Protein AF-A0A5S5DA52-F1 (afdb_monomer)

Sequence (160 aa):
MSEGLFRILDEDGLIGFANMNGKVIVSQRFTQVNSFRDGRAIFCQGCKVGSYLKFHDENARGELLQIIGRLQDTVIIQRKVRYGMINTKGDTVLQPIYDRIDDFKDSIALVYKDGRAFYIDRQGNEVAYDPKKHPNQKPLDPHISKRIKYIDSWESLLKD

Foldseek 3Di:
DQPQWDWDADPLRFTFIDGPVRHTLGDRDALDWAGDDPQKIKGKDQDDRCPVPVCPPPVLVVLLVVLCVVLVLADEFEPRMFMFMAGSNRHTLGDRQWSDWADDALQWIWTHHPLDIFIAGPNGHTDDDDCVSGVVDDDDDPCSSVRYDYDNDSVVSVPD

Structure (mmCIF, N/CA/C/O backbone):
data_AF-A0A5S5DA52-F1
#
_entry.id   AF-A0A5S5DA52-F1
#
loop_
_atom_site.group_PDB
_atom_site.id
_atom_site.type_symbol
_atom_site.label_atom_id
_atom_site.label_alt_id
_atom_site.label_comp_id
_atom_site.label_asym_id
_atom_site.label_entity_id
_atom_site.label_seq_id
_atom_site.pdbx_PDB_ins_code
_atom_site.Cartn_x
_atom_site.Cartn_y
_atom_site.Cartn_z
_atom_site.occupancy
_atom_site.B_iso_or_equiv
_atom_site.auth_seq_id
_atom_site.auth_comp_id
_atom_site.auth_asym_id
_atom_site.auth_atom_id
_atom_site.pdbx_PDB_model_num
ATOM 1 N N . MET A 1 1 ? -8.609 15.870 -4.328 1.00 48.56 1 MET A N 1
ATOM 2 C CA . MET A 1 1 ? -9.868 15.863 -3.554 1.00 48.56 1 MET A CA 1
ATOM 3 C C . MET A 1 1 ? -10.238 14.413 -3.317 1.00 48.56 1 MET A C 1
ATOM 5 O O . MET A 1 1 ? -10.095 13.636 -4.252 1.00 48.56 1 MET A O 1
ATOM 9 N N . SER A 1 2 ? -10.600 14.024 -2.092 1.00 64.56 2 SER A N 1
ATOM 10 C CA . SER A 1 2 ? -11.135 12.682 -1.857 1.00 64.56 2 SER A CA 1
ATOM 11 C C . SER A 1 2 ? -12.471 12.572 -2.589 1.00 64.56 2 SER A C 1
ATOM 13 O O . SER A 1 2 ? -13.195 13.558 -2.696 1.00 64.56 2 SER A O 1
ATOM 15 N N . GLU A 1 3 ? -12.752 11.420 -3.178 1.00 80.19 3 GLU A N 1
ATOM 16 C CA . GLU A 1 3 ? -13.804 11.213 -4.184 1.00 80.19 3 GLU A CA 1
ATOM 17 C C . GLU A 1 3 ? -15.224 11.245 -3.588 1.00 80.19 3 GLU A C 1
ATOM 19 O O . GLU A 1 3 ? -15.967 10.270 -3.640 1.00 80.19 3 GLU A O 1
ATOM 24 N N . GLY A 1 4 ? -15.585 12.348 -2.932 1.00 88.50 4 GLY A N 1
ATOM 25 C CA . GLY A 1 4 ? -16.821 12.495 -2.165 1.00 88.50 4 GLY A CA 1
ATOM 26 C C . GLY A 1 4 ? -16.856 11.689 -0.864 1.00 88.50 4 GLY A C 1
ATOM 27 O O . GLY A 1 4 ? -17.887 11.695 -0.194 1.00 88.50 4 GLY A O 1
ATOM 28 N N . LEU A 1 5 ? -15.758 11.013 -0.501 1.00 93.44 5 LEU A N 1
ATOM 29 C CA . LEU A 1 5 ? -15.623 10.228 0.727 1.00 93.44 5 LEU A CA 1
ATOM 30 C C . LEU A 1 5 ? -14.611 10.870 1.676 1.00 93.44 5 LEU A C 1
ATOM 32 O O . LEU A 1 5 ? -13.513 11.233 1.255 1.00 93.44 5 LEU A O 1
ATOM 36 N N . PHE A 1 6 ? -14.934 10.972 2.959 1.00 93.31 6 PHE A N 1
ATOM 37 C CA . PHE A 1 6 ? -13.998 11.395 4.002 1.00 93.31 6 PHE A CA 1
ATOM 38 C C . PHE A 1 6 ? -13.837 10.302 5.056 1.00 93.31 6 PHE A C 1
ATOM 40 O O . PHE A 1 6 ? -14.721 9.464 5.248 1.00 93.31 6 PHE A O 1
ATOM 47 N N . ARG A 1 7 ? -12.668 10.285 5.706 1.00 93.88 7 ARG A N 1
ATOM 48 C CA . ARG A 1 7 ? -12.369 9.317 6.763 1.00 93.88 7 ARG A CA 1
ATOM 49 C C . ARG A 1 7 ? -13.182 9.640 8.008 1.00 93.88 7 ARG A C 1
ATOM 51 O O . ARG A 1 7 ? -13.255 10.795 8.414 1.00 93.88 7 ARG A O 1
ATOM 58 N N . ILE A 1 8 ? -13.716 8.600 8.622 1.00 95.31 8 ILE A N 1
ATOM 59 C CA . ILE A 1 8 ? -14.338 8.630 9.946 1.00 95.31 8 ILE A CA 1
ATOM 60 C C . ILE A 1 8 ? -13.573 7.676 10.857 1.00 95.31 8 ILE A C 1
ATOM 62 O O . ILE A 1 8 ? -12.971 6.717 10.371 1.00 95.31 8 ILE A O 1
ATOM 66 N N . LEU A 1 9 ? -13.585 7.954 12.156 1.00 94.62 9 LEU A N 1
ATOM 67 C CA . LEU A 1 9 ? -12.934 7.146 13.184 1.00 94.62 9 LEU A CA 1
ATOM 68 C C . LEU A 1 9 ? -13.989 6.655 14.175 1.00 94.62 9 LEU A C 1
ATOM 70 O O . LEU A 1 9 ? -15.002 7.331 14.360 1.00 94.62 9 LEU A O 1
ATOM 74 N N . ASP A 1 10 ? -13.777 5.485 14.761 1.00 94.00 10 ASP A N 1
ATOM 75 C CA . ASP A 1 10 ? -14.508 5.027 15.945 1.00 94.00 10 ASP A CA 1
ATOM 76 C C . ASP A 1 10 ? -13.678 5.272 17.216 1.00 94.00 10 ASP A C 1
ATOM 78 O O . ASP A 1 10 ? -12.608 5.886 17.169 1.00 94.00 10 ASP A O 1
ATOM 82 N N . GLU A 1 11 ? -14.192 4.821 18.361 1.00 92.56 11 GLU A N 1
ATOM 83 C CA . GLU A 1 11 ? -13.551 4.981 19.672 1.00 92.56 11 GLU A CA 1
ATOM 84 C C . GLU A 1 11 ? -12.199 4.248 19.768 1.00 92.56 11 GLU A C 1
ATOM 86 O O . GLU A 1 11 ? -11.305 4.706 20.479 1.00 92.56 11 GLU A O 1
ATOM 91 N N . ASP A 1 12 ? -12.012 3.178 18.988 1.00 90.50 12 ASP A N 1
ATOM 92 C CA . ASP A 1 12 ? -10.765 2.408 18.898 1.00 90.50 12 ASP A CA 1
ATOM 93 C C . ASP A 1 12 ? -9.763 3.012 17.892 1.00 90.50 12 ASP A C 1
ATOM 95 O O . ASP A 1 12 ? -8.645 2.512 17.719 1.00 90.50 12 ASP A O 1
ATOM 99 N N . GLY A 1 13 ? -10.140 4.099 17.210 1.00 90.00 13 GLY A N 1
ATOM 100 C CA . GLY A 1 13 ? -9.324 4.761 16.196 1.00 90.00 13 GLY A CA 1
ATOM 101 C C . GLY A 1 13 ? -9.239 3.995 14.873 1.00 90.00 13 GLY A C 1
ATOM 102 O O . GLY A 1 13 ? -8.340 4.268 14.068 1.00 90.00 13 GLY A O 1
ATOM 103 N N . LEU A 1 14 ? -10.147 3.048 14.624 1.00 93.44 14 LEU A N 1
ATOM 104 C CA . LEU A 1 14 ? -10.264 2.381 13.334 1.00 93.44 14 LEU A CA 1
ATOM 105 C C . LEU A 1 14 ? -10.901 3.323 12.316 1.00 93.44 14 LEU A C 1
ATOM 107 O O . LEU A 1 14 ? -11.855 4.049 12.578 1.00 93.44 14 LEU A O 1
ATOM 111 N N . ILE A 1 15 ? -10.362 3.291 11.106 1.00 95.12 15 ILE A N 1
ATOM 112 C CA . ILE A 1 15 ? -10.755 4.150 10.001 1.00 95.12 15 ILE A CA 1
ATOM 113 C C . ILE A 1 15 ? -11.859 3.469 9.192 1.00 95.12 15 ILE A C 1
ATOM 115 O O . ILE A 1 15 ? -11.739 2.307 8.783 1.00 95.12 15 ILE A O 1
ATOM 119 N N . GLY A 1 16 ? -12.914 4.233 8.927 1.00 96.69 16 GLY A N 1
ATOM 120 C CA . GLY A 1 16 ? -13.962 3.970 7.945 1.00 96.69 16 GLY A CA 1
ATOM 121 C C . GLY A 1 16 ? -14.105 5.153 6.986 1.00 96.69 16 GLY A C 1
ATOM 122 O O . GLY A 1 16 ? -13.311 6.098 7.018 1.00 96.69 16 GLY A O 1
ATOM 123 N N . PHE A 1 17 ? -15.135 5.130 6.144 1.00 97.00 17 PHE A N 1
ATOM 124 C CA . PHE A 1 17 ? -15.428 6.208 5.200 1.00 97.00 17 PHE A CA 1
ATOM 125 C C . PHE A 1 17 ? -16.915 6.543 5.167 1.00 97.00 17 PHE A C 1
ATOM 127 O O . PHE A 1 17 ? -17.754 5.650 5.034 1.00 97.00 17 PHE A O 1
ATOM 134 N N . ALA A 1 18 ? -17.231 7.834 5.208 1.00 96.94 18 ALA A N 1
ATOM 135 C CA . ALA A 1 18 ? -18.567 8.365 4.964 1.00 96.94 18 ALA A CA 1
ATOM 136 C C . ALA A 1 18 ? -18.577 9.263 3.726 1.00 96.94 18 ALA A C 1
ATOM 138 O O . ALA A 1 18 ? -17.552 9.832 3.348 1.00 96.94 18 ALA A O 1
ATOM 139 N N . ASN A 1 19 ? -19.739 9.382 3.087 1.00 94.50 19 ASN A N 1
ATOM 140 C CA . ASN A 1 19 ? -19.948 10.355 2.022 1.00 94.50 19 ASN A CA 1
ATOM 141 C C . ASN A 1 19 ? -20.277 11.747 2.581 1.00 94.50 19 ASN A C 1
ATOM 143 O O . ASN A 1 19 ? -20.565 11.894 3.766 1.00 94.50 19 ASN A O 1
ATOM 147 N N . MET A 1 20 ? -20.305 12.764 1.716 1.00 92.38 20 MET A N 1
ATOM 148 C CA . MET A 1 20 ? -20.584 14.158 2.110 1.00 92.38 20 MET A CA 1
ATOM 149 C C . MET A 1 20 ? -21.960 14.395 2.761 1.00 92.38 20 MET A C 1
ATOM 151 O O . MET A 1 20 ? -22.149 15.425 3.396 1.00 92.38 20 MET A O 1
ATOM 155 N N . ASN A 1 21 ? -22.896 13.445 2.665 1.00 94.88 21 ASN A N 1
ATOM 156 C CA . ASN A 1 21 ? -24.192 13.508 3.351 1.00 94.88 21 ASN A CA 1
ATOM 157 C C . ASN A 1 21 ? -24.146 12.882 4.759 1.00 94.88 21 ASN A C 1
ATOM 159 O O . ASN A 1 21 ? -25.186 12.707 5.387 1.00 94.88 21 ASN A O 1
ATOM 163 N N . GLY A 1 22 ? -22.968 12.468 5.233 1.00 93.50 22 GLY A N 1
ATOM 164 C CA . GLY A 1 22 ? -22.782 11.806 6.525 1.00 93.50 22 GLY A CA 1
ATOM 165 C C . GLY A 1 22 ? -23.129 10.315 6.532 1.00 93.50 22 GLY A C 1
ATOM 166 O O . GLY A 1 22 ? -23.037 9.673 7.576 1.00 93.50 22 GLY A O 1
ATOM 167 N N . LYS A 1 23 ? -23.498 9.719 5.388 1.00 96.44 23 LYS A N 1
ATOM 168 C CA . LYS A 1 23 ? -23.777 8.279 5.318 1.00 96.44 23 LYS A CA 1
ATOM 169 C C . LYS A 1 23 ? -22.467 7.498 5.338 1.00 96.44 23 LYS A C 1
ATOM 171 O O . LYS A 1 23 ? -21.634 7.677 4.450 1.00 96.44 23 LYS A O 1
ATOM 176 N N . VAL A 1 24 ? -22.336 6.572 6.286 1.00 97.38 24 VAL A N 1
ATOM 177 C CA . VAL A 1 24 ? -21.242 5.593 6.319 1.00 97.38 24 VAL A CA 1
ATOM 178 C C . VAL A 1 24 ? -21.332 4.684 5.089 1.00 97.38 24 VAL A C 1
ATOM 180 O O . VAL A 1 24 ? -22.356 4.045 4.848 1.00 97.38 24 VAL A O 1
ATOM 183 N N . ILE A 1 25 ? -20.264 4.658 4.295 1.00 97.00 25 ILE A N 1
ATOM 184 C CA . ILE A 1 25 ? -20.117 3.813 3.102 1.00 97.00 25 ILE A CA 1
ATOM 185 C C . ILE A 1 25 ? -19.258 2.594 3.420 1.00 97.00 25 ILE A C 1
ATOM 187 O O . ILE A 1 25 ? -19.591 1.485 3.018 1.00 97.00 25 ILE A O 1
ATOM 191 N N . VAL A 1 26 ? -18.180 2.795 4.174 1.00 97.12 26 VAL A N 1
ATOM 192 C CA . VAL A 1 26 ? -17.306 1.724 4.647 1.00 97.12 26 VAL A CA 1
ATOM 193 C C . VAL A 1 26 ? -17.213 1.849 6.157 1.00 97.12 26 VAL A C 1
ATOM 195 O O . VAL A 1 26 ? -16.765 2.880 6.657 1.00 97.12 26 VAL A O 1
ATOM 198 N N . SER A 1 27 ? -17.650 0.823 6.883 1.00 97.06 27 SER A N 1
ATOM 199 C CA . SER A 1 27 ? -17.547 0.804 8.341 1.00 97.06 27 SER A CA 1
ATOM 200 C C . SER A 1 27 ? -16.087 0.816 8.794 1.00 97.06 27 SER A C 1
ATOM 202 O O . SER A 1 27 ? -15.188 0.360 8.079 1.00 97.06 27 SER A O 1
ATOM 204 N N . GLN A 1 28 ? -15.858 1.345 9.990 1.00 96.19 28 GLN A N 1
ATOM 205 C CA . GLN A 1 28 ? -14.558 1.415 10.634 1.00 96.19 28 GLN A CA 1
ATOM 206 C C . GLN A 1 28 ? -13.995 0.009 10.822 1.00 96.19 28 GLN A C 1
ATOM 208 O O . GLN A 1 28 ? -14.554 -0.820 11.533 1.00 96.19 28 GLN 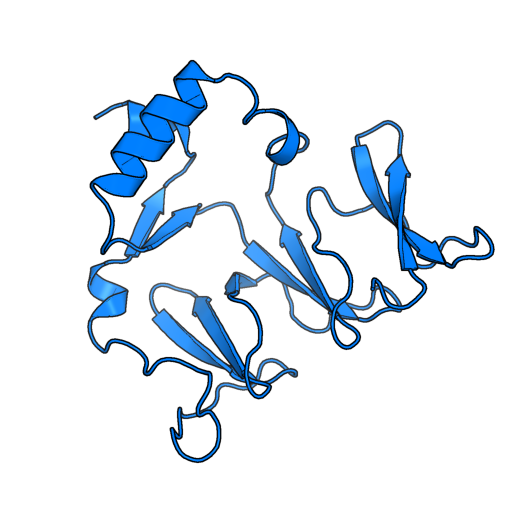A O 1
ATOM 213 N N . ARG A 1 29 ? -12.922 -0.293 10.091 1.00 95.38 29 ARG A N 1
ATOM 214 C CA . ARG A 1 29 ? -12.268 -1.612 10.130 1.00 95.38 29 ARG A CA 1
ATOM 215 C C . ARG A 1 29 ? -10.788 -1.574 9.777 1.00 95.38 29 ARG A C 1
ATOM 217 O O . ARG A 1 29 ? -10.137 -2.616 9.753 1.00 95.38 29 ARG A O 1
ATOM 224 N N . PHE A 1 30 ? -10.259 -0.396 9.448 1.00 94.94 30 PHE A N 1
ATOM 225 C CA . PHE A 1 30 ? -8.878 -0.244 9.018 1.00 94.94 30 PHE A CA 1
ATOM 226 C C . PHE A 1 30 ? -8.066 0.502 10.052 1.00 94.94 30 PHE A C 1
ATOM 228 O O . PHE A 1 30 ? -8.286 1.679 10.299 1.00 94.94 30 PHE A O 1
ATOM 235 N N . THR A 1 31 ? -7.025 -0.138 10.558 1.00 92.69 31 THR A N 1
ATOM 236 C CA . THR A 1 31 ? -6.023 0.556 11.363 1.00 92.69 31 THR A CA 1
ATOM 237 C C . THR A 1 31 ? -5.271 1.622 10.562 1.00 92.69 31 THR A C 1
ATOM 239 O O . THR A 1 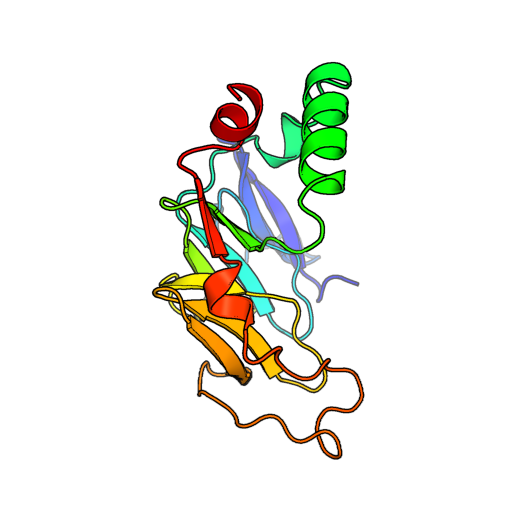31 ? -4.919 2.680 11.076 1.00 92.69 31 THR A O 1
ATOM 242 N N . GLN A 1 32 ? -5.009 1.335 9.284 1.00 92.19 32 GLN A N 1
ATOM 243 C CA . GLN A 1 32 ? -4.499 2.295 8.315 1.00 92.19 32 GLN A CA 1
ATOM 244 C C . GLN A 1 32 ? -5.100 2.020 6.939 1.00 92.19 32 GLN A C 1
ATOM 246 O O . GLN A 1 32 ? -5.117 0.882 6.463 1.00 92.19 32 GLN A O 1
ATOM 251 N N . VAL A 1 33 ? -5.542 3.086 6.282 1.00 94.31 33 VAL A N 1
ATOM 252 C CA . VAL A 1 33 ? -6.016 3.077 4.901 1.00 94.31 33 VAL A CA 1
ATOM 253 C C . VAL A 1 33 ? -5.817 4.463 4.304 1.00 94.31 33 VAL A C 1
ATOM 255 O O . VAL A 1 33 ? -6.058 5.472 4.969 1.00 94.31 33 VAL A O 1
ATOM 258 N N . ASN A 1 34 ? -5.340 4.521 3.064 1.00 92.31 34 ASN A N 1
ATOM 259 C CA . ASN A 1 34 ? -5.147 5.770 2.339 1.00 92.31 34 ASN A CA 1
ATOM 260 C C . ASN A 1 34 ? -6.490 6.417 1.983 1.00 92.31 34 ASN A C 1
ATOM 262 O O . ASN A 1 34 ? -7.548 5.800 2.044 1.00 92.31 34 ASN A O 1
ATOM 266 N N . SER A 1 35 ? -6.466 7.700 1.627 1.00 92.19 35 SER A N 1
ATOM 267 C CA . SER A 1 35 ? -7.667 8.338 1.086 1.00 92.19 35 SER A CA 1
ATOM 268 C C . SER A 1 35 ? -7.885 7.837 -0.333 1.00 92.19 35 SER A C 1
ATOM 270 O O . SER A 1 35 ? -6.917 7.519 -1.025 1.00 92.19 35 SER A O 1
ATOM 272 N N . PHE A 1 36 ? -9.142 7.793 -0.763 1.00 92.12 36 PHE A N 1
ATOM 273 C CA . PHE A 1 36 ? -9.466 7.387 -2.120 1.00 92.12 36 PHE A CA 1
ATOM 274 C C . PHE A 1 36 ? -8.805 8.299 -3.163 1.00 92.12 36 PHE A C 1
ATOM 276 O O . PHE A 1 36 ? -8.896 9.529 -3.071 1.00 92.12 36 PHE A O 1
ATOM 283 N N . ARG A 1 37 ? -8.137 7.674 -4.135 1.00 87.81 37 ARG A N 1
ATOM 284 C CA . ARG A 1 37 ? -7.599 8.280 -5.356 1.00 87.81 37 ARG A CA 1
ATOM 285 C C . ARG A 1 37 ? -7.923 7.340 -6.518 1.00 87.81 37 ARG A C 1
ATOM 287 O O . ARG A 1 37 ? -7.596 6.156 -6.459 1.00 87.81 37 ARG A O 1
ATOM 294 N N . ASP A 1 38 ? -8.576 7.861 -7.547 1.00 87.12 38 ASP A N 1
ATOM 295 C CA . ASP A 1 38 ? -9.029 7.123 -8.732 1.00 87.12 38 ASP A CA 1
ATOM 296 C C . ASP A 1 38 ? -9.817 5.834 -8.413 1.00 87.12 38 ASP A C 1
ATOM 298 O O . ASP A 1 38 ? -9.538 4.746 -8.935 1.00 87.12 38 ASP A O 1
ATOM 302 N N . GLY A 1 39 ? -10.785 5.947 -7.516 1.00 90.25 39 GLY A N 1
ATOM 303 C CA . GLY A 1 39 ? -11.729 4.920 -7.108 1.00 90.25 39 GLY A CA 1
ATOM 304 C C . GLY A 1 39 ? -11.210 3.980 -6.030 1.00 90.25 39 GLY A C 1
ATOM 305 O O . GLY A 1 39 ? -11.892 2.993 -5.734 1.00 90.25 39 GLY A O 1
ATOM 306 N N . ARG A 1 40 ? -9.992 4.190 -5.501 1.00 91.69 40 ARG A N 1
ATOM 307 C CA . ARG A 1 40 ? -9.304 3.168 -4.695 1.00 91.69 40 ARG A CA 1
ATOM 308 C C . ARG A 1 40 ? -8.489 3.690 -3.532 1.00 91.69 40 ARG A C 1
ATOM 310 O O . ARG A 1 40 ? -7.970 4.801 -3.563 1.00 91.69 40 ARG A O 1
ATOM 317 N N . ALA A 1 41 ? -8.343 2.834 -2.530 1.00 94.12 41 ALA A N 1
ATOM 318 C CA . ALA A 1 41 ? -7.527 3.091 -1.357 1.00 94.12 41 ALA A CA 1
ATOM 319 C C . ALA A 1 41 ? -6.703 1.854 -0.991 1.00 94.12 41 ALA A C 1
ATOM 321 O O . ALA A 1 41 ? -7.232 0.745 -0.903 1.00 94.12 41 ALA A O 1
ATOM 322 N N . ILE A 1 42 ? -5.405 2.055 -0.767 1.00 95.44 42 ILE A N 1
ATOM 323 C CA . ILE A 1 42 ? -4.509 1.027 -0.230 1.00 95.44 42 ILE A CA 1
ATOM 324 C C . ILE A 1 42 ? -4.735 0.953 1.277 1.00 95.44 42 ILE A C 1
ATOM 326 O O . ILE A 1 42 ? -4.723 1.984 1.952 1.00 95.44 42 ILE A O 1
ATOM 330 N N . PHE A 1 43 ? -4.935 -0.250 1.801 1.00 95.88 43 PHE A N 1
ATOM 331 C CA . PHE A 1 43 ? -5.076 -0.490 3.232 1.00 95.88 43 PHE A CA 1
ATOM 332 C C . PHE A 1 43 ? -3.996 -1.438 3.730 1.00 95.88 43 PHE A C 1
ATOM 334 O O . PHE A 1 43 ? -3.453 -2.245 2.974 1.00 95.88 43 PHE A O 1
ATOM 341 N N . CYS A 1 44 ? -3.711 -1.337 5.022 1.00 93.56 44 CYS A N 1
ATOM 342 C CA . CYS A 1 44 ? -2.748 -2.183 5.698 1.00 93.56 44 CYS A CA 1
ATOM 343 C C . CYS A 1 44 ? -3.443 -3.175 6.631 1.00 93.56 44 CYS A C 1
ATOM 345 O O . CYS A 1 44 ? -4.291 -2.796 7.441 1.00 93.56 44 CYS A O 1
ATOM 347 N N . GLN A 1 45 ? -3.007 -4.429 6.577 1.00 94.25 45 GLN A N 1
ATOM 348 C CA . GLN A 1 45 ? -3.278 -5.456 7.570 1.00 94.25 45 GLN A CA 1
ATOM 349 C C . GLN A 1 45 ? -2.020 -5.696 8.414 1.00 94.25 45 GLN A C 1
ATOM 351 O O . GLN A 1 45 ? -0.916 -5.804 7.884 1.00 94.25 45 GLN A O 1
ATOM 356 N N . GLY A 1 46 ? -2.185 -5.768 9.737 1.00 90.31 46 GLY A N 1
ATOM 357 C CA . GLY A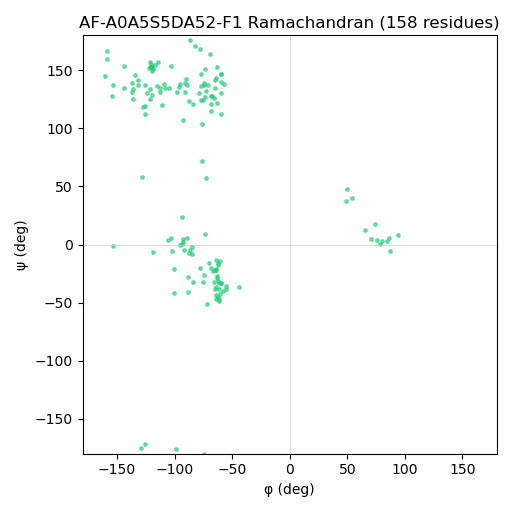 1 46 ? -1.075 -5.919 10.689 1.00 90.31 46 GLY A CA 1
ATOM 358 C C . GLY A 1 46 ? -0.430 -4.601 11.138 1.00 90.31 46 GLY A C 1
ATOM 359 O O . GLY A 1 46 ? 0.391 -4.606 12.054 1.00 90.31 46 GLY A O 1
ATOM 360 N N . CYS A 1 47 ? -0.829 -3.461 10.559 1.00 88.81 47 CYS A N 1
ATOM 361 C CA . CYS A 1 47 ? -0.475 -2.149 11.100 1.00 88.81 47 CYS A CA 1
ATOM 362 C C . CYS A 1 47 ? -1.099 -1.948 12.487 1.00 88.81 47 CYS A C 1
ATOM 364 O O . CYS A 1 47 ? -2.235 -2.353 12.730 1.00 88.81 47 CYS A O 1
ATOM 366 N N . LYS A 1 48 ? -0.363 -1.286 13.386 1.00 83.56 48 LYS A N 1
ATOM 367 C CA . LYS A 1 48 ? -0.833 -0.927 14.734 1.00 83.56 48 LYS A CA 1
ATOM 368 C C . LYS A 1 48 ? -1.506 0.443 14.743 1.00 83.56 48 LYS A C 1
ATOM 370 O O . LYS A 1 48 ? -1.025 1.363 14.071 1.00 83.56 48 LYS A O 1
ATOM 375 N N . VAL A 1 49 ? -2.573 0.581 15.533 1.00 71.44 49 VAL A N 1
ATOM 376 C CA . VAL A 1 49 ? -3.286 1.851 15.737 1.00 71.44 49 VAL A CA 1
ATOM 377 C C . VAL A 1 49 ? -2.308 2.865 16.318 1.00 71.44 49 VAL A C 1
ATOM 379 O O . VAL A 1 49 ? -1.427 2.521 17.107 1.00 71.44 49 VAL A O 1
ATOM 382 N N . GLY A 1 50 ? -2.397 4.108 15.855 1.00 60.72 50 GLY A N 1
ATOM 383 C CA . GLY A 1 50 ? -1.544 5.182 16.344 1.00 60.72 50 GLY A CA 1
ATOM 384 C C . GLY A 1 50 ? -0.131 5.196 15.772 1.00 60.72 50 GLY A C 1
ATOM 385 O O . GLY A 1 50 ? 0.588 6.122 16.090 1.00 60.72 50 GLY A O 1
ATOM 386 N N . SER A 1 51 ? 0.283 4.292 14.878 1.00 56.94 51 SER A N 1
ATOM 387 C CA . SER A 1 51 ? 1.563 4.461 14.158 1.00 56.94 51 SER A CA 1
ATOM 388 C C . SER A 1 51 ? 1.625 5.809 13.428 1.00 56.94 51 SER A C 1
ATOM 390 O O . SER A 1 51 ? 2.631 6.486 13.533 1.00 56.94 51 SER A O 1
ATOM 392 N N . TYR A 1 52 ? 0.524 6.286 12.839 1.00 46.22 52 TYR A N 1
ATOM 393 C CA . TYR A 1 52 ? 0.444 7.634 12.251 1.00 46.22 52 TYR A CA 1
ATOM 394 C C . TYR A 1 52 ? 0.530 8.784 13.284 1.00 46.22 52 TYR A C 1
ATOM 396 O O . TYR A 1 52 ? 0.920 9.889 12.926 1.00 46.22 52 TYR A O 1
ATOM 404 N N . LEU A 1 53 ? 0.199 8.528 14.559 1.00 43.22 53 LEU A N 1
ATOM 405 C CA . LEU A 1 53 ? 0.197 9.505 15.663 1.00 43.22 53 LEU A CA 1
ATOM 406 C C . LEU A 1 53 ? 1.448 9.407 16.564 1.00 43.22 53 LEU A C 1
ATOM 408 O O . LEU A 1 53 ? 1.796 10.363 17.246 1.00 43.22 53 LEU A O 1
ATOM 412 N N . LYS A 1 54 ? 2.155 8.270 16.573 1.00 49.59 54 LYS A N 1
ATOM 413 C CA . LYS A 1 54 ? 3.316 8.002 17.440 1.00 49.59 54 LYS A CA 1
ATOM 414 C C . LYS A 1 54 ? 4.635 8.528 16.872 1.00 49.59 54 LYS A C 1
ATOM 416 O O . LYS A 1 54 ? 5.628 8.550 17.584 1.00 49.59 54 LYS A O 1
ATOM 421 N N . PHE A 1 55 ? 4.644 9.006 15.626 1.00 51.59 55 PHE A N 1
ATOM 422 C CA . PHE A 1 55 ? 5.785 9.715 15.030 1.00 51.59 55 PHE A CA 1
ATOM 423 C C . PHE A 1 55 ? 5.973 11.148 15.574 1.00 51.59 55 PHE A C 1
ATOM 425 O O . PHE A 1 55 ? 6.750 11.903 14.995 1.00 51.59 55 PHE A O 1
ATOM 432 N N . HIS A 1 56 ? 5.247 11.539 16.628 1.00 49.78 56 HIS A N 1
ATOM 433 C CA . HIS A 1 56 ? 5.335 12.856 17.266 1.00 49.78 56 HIS A CA 1
ATOM 434 C C . HIS A 1 56 ? 6.319 12.927 18.448 1.00 49.78 56 HIS A C 1
ATOM 436 O O . HIS A 1 56 ? 6.460 13.996 19.031 1.00 49.78 56 HIS A O 1
ATOM 442 N N . ASP A 1 57 ? 7.034 11.846 18.783 1.00 65.44 57 ASP A N 1
ATOM 443 C CA . ASP A 1 57 ? 8.293 11.991 19.526 1.00 65.44 57 ASP A CA 1
ATOM 444 C C . ASP A 1 57 ? 9.372 12.464 18.543 1.00 65.44 57 ASP A C 1
ATOM 446 O O . ASP A 1 57 ? 9.837 11.704 17.687 1.00 65.44 57 ASP A O 1
ATOM 450 N N . GLU A 1 58 ? 9.711 13.750 18.621 1.00 71.62 58 GLU A N 1
ATOM 451 C CA . GLU A 1 58 ? 10.653 14.399 17.710 1.00 71.62 58 GLU A CA 1
ATOM 452 C C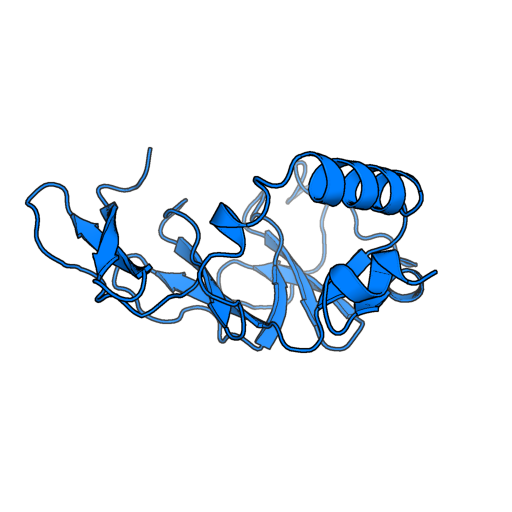 . GLU A 1 58 ? 12.044 13.752 17.748 1.00 71.62 58 GLU A C 1
ATOM 454 O O . GLU A 1 58 ? 12.685 13.650 16.699 1.00 71.62 58 GLU A O 1
ATOM 459 N N . ASN A 1 59 ? 12.476 13.234 18.905 1.00 73.44 59 ASN A N 1
ATOM 460 C CA . ASN A 1 59 ? 13.784 12.594 19.053 1.00 73.44 59 ASN A CA 1
ATOM 461 C C . ASN A 1 59 ? 13.809 11.232 18.354 1.00 73.44 59 ASN A C 1
ATOM 463 O O . ASN A 1 59 ? 14.654 10.996 17.489 1.00 73.44 59 ASN A O 1
ATOM 467 N N . ALA A 1 60 ? 12.827 10.371 18.641 1.00 70.31 60 ALA A N 1
ATOM 468 C CA . ALA A 1 60 ? 12.714 9.061 17.995 1.00 70.31 60 ALA A CA 1
ATOM 469 C C . ALA A 1 60 ? 12.516 9.188 16.475 1.00 70.31 60 ALA A C 1
ATOM 471 O O . ALA A 1 60 ? 13.081 8.423 15.688 1.00 70.31 60 ALA A O 1
ATOM 472 N N . ARG A 1 61 ? 11.739 10.188 16.034 1.00 73.69 61 ARG A N 1
ATOM 473 C CA . ARG A 1 61 ? 11.581 10.507 14.611 1.00 73.69 61 ARG A CA 1
ATOM 474 C C . ARG A 1 61 ? 12.904 10.971 14.000 1.00 73.69 61 ARG A C 1
ATOM 476 O O . ARG A 1 61 ? 13.222 10.542 12.894 1.00 73.69 61 ARG A O 1
ATOM 483 N N . GLY A 1 62 ? 13.659 11.827 14.685 1.00 79.38 62 GLY A N 1
ATOM 484 C CA . GLY A 1 62 ? 14.953 12.332 14.225 1.00 79.38 62 GLY A CA 1
ATOM 485 C C . GLY A 1 62 ? 15.987 11.222 14.026 1.00 79.38 62 GLY A C 1
ATOM 486 O O . GLY A 1 62 ? 16.590 11.135 12.955 1.00 79.38 62 GLY A O 1
ATOM 487 N N . GLU A 1 63 ? 16.143 10.336 15.009 1.00 81.06 63 GLU A N 1
ATOM 488 C CA . GLU A 1 63 ? 17.047 9.179 14.930 1.00 81.06 63 GLU A CA 1
ATOM 489 C C . GLU A 1 63 ? 16.650 8.224 13.801 1.00 81.06 63 GLU A C 1
ATOM 491 O O . GLU A 1 63 ? 17.478 7.854 12.964 1.00 81.06 63 GLU A O 1
ATOM 496 N N . LEU A 1 64 ? 15.358 7.891 13.710 1.00 76.88 64 LEU A N 1
ATOM 497 C CA . LEU A 1 64 ? 14.842 7.042 12.642 1.00 76.88 64 LEU A CA 1
ATOM 498 C C . LEU A 1 64 ? 15.080 7.665 11.260 1.00 76.88 64 LEU A C 1
ATOM 500 O O . LEU A 1 64 ? 15.490 6.966 10.333 1.00 76.88 64 LEU A O 1
ATOM 504 N N . LEU A 1 65 ? 14.863 8.975 11.106 1.00 80.56 65 LEU A N 1
ATOM 505 C CA . LEU A 1 65 ? 15.128 9.681 9.851 1.00 80.56 65 LEU A CA 1
ATOM 506 C C . LEU A 1 65 ? 16.619 9.688 9.496 1.00 80.56 65 LEU A C 1
ATOM 508 O O . LEU A 1 65 ? 16.947 9.506 8.322 1.00 80.56 65 LEU A O 1
ATOM 512 N N . GLN A 1 66 ? 17.523 9.837 10.470 1.00 82.62 66 GLN A N 1
ATOM 513 C CA . GLN A 1 66 ? 18.963 9.701 10.222 1.00 82.62 66 GLN A CA 1
ATOM 514 C C . GLN A 1 66 ? 19.326 8.294 9.735 1.00 82.62 66 GLN A C 1
ATOM 516 O O . GLN A 1 66 ? 20.068 8.162 8.758 1.00 82.62 66 GLN A O 1
ATOM 5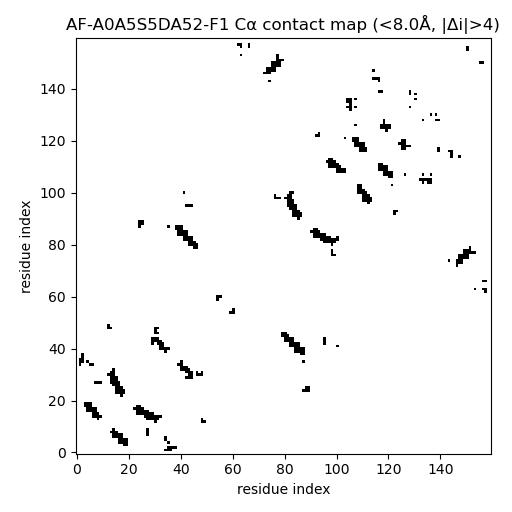21 N N . ILE A 1 67 ? 18.793 7.242 10.365 1.00 82.31 67 ILE A N 1
ATOM 522 C CA . ILE A 1 67 ? 19.049 5.852 9.956 1.00 82.31 67 ILE A CA 1
ATOM 523 C C . ILE A 1 67 ? 18.493 5.586 8.557 1.00 82.31 67 ILE A C 1
ATOM 525 O O . ILE A 1 67 ? 19.209 5.064 7.704 1.00 82.31 67 ILE A O 1
ATOM 529 N N . ILE A 1 68 ? 17.256 6.003 8.277 1.00 80.50 68 ILE A N 1
ATOM 530 C CA . ILE A 1 68 ? 16.661 5.901 6.936 1.00 80.50 68 ILE A CA 1
ATOM 531 C C . ILE A 1 68 ? 17.519 6.657 5.910 1.00 80.50 68 ILE A C 1
ATOM 533 O O . ILE A 1 68 ? 17.756 6.145 4.817 1.00 80.50 68 ILE A O 1
ATOM 537 N N . GLY A 1 69 ? 18.047 7.829 6.271 1.00 81.38 69 GLY A N 1
ATOM 538 C CA . GLY A 1 69 ? 18.963 8.603 5.434 1.00 81.38 69 GLY A CA 1
ATOM 539 C C . GLY A 1 69 ? 20.276 7.878 5.112 1.00 81.38 69 GLY A C 1
ATOM 540 O O . GLY A 1 69 ? 20.793 8.033 4.011 1.00 81.38 69 GLY A O 1
ATOM 541 N N . ARG A 1 70 ? 20.800 7.046 6.020 1.00 84.31 70 ARG A N 1
ATOM 542 C CA . ARG A 1 70 ? 21.968 6.175 5.756 1.00 84.31 70 ARG A CA 1
ATOM 543 C C . ARG A 1 70 ? 21.614 4.970 4.881 1.00 84.31 70 ARG A C 1
ATOM 545 O O . ARG A 1 70 ? 22.468 4.438 4.182 1.00 84.31 70 ARG A O 1
ATOM 552 N N . LEU A 1 71 ? 20.355 4.541 4.917 1.00 83.50 71 LEU A N 1
ATOM 553 C CA . LEU A 1 71 ? 19.829 3.374 4.211 1.00 83.50 71 LEU A CA 1
ATOM 554 C C . LEU A 1 71 ? 19.230 3.715 2.837 1.00 83.50 71 LEU A C 1
ATOM 556 O O . LEU A 1 71 ? 18.411 2.945 2.353 1.00 83.50 71 LEU A O 1
ATOM 560 N N . GLN A 1 72 ? 19.625 4.824 2.200 1.00 75.56 72 GLN A N 1
ATOM 561 C CA . GLN A 1 72 ? 19.015 5.359 0.965 1.00 75.56 72 GLN A CA 1
ATOM 562 C C . GLN A 1 72 ? 18.716 4.320 -0.127 1.00 75.56 72 GLN A C 1
ATOM 564 O O . GLN A 1 72 ? 17.686 4.409 -0.792 1.00 75.56 72 GLN A O 1
ATOM 569 N N . ASP A 1 73 ? 19.578 3.315 -0.279 1.00 84.75 73 ASP A N 1
ATOM 570 C CA . ASP A 1 73 ? 19.428 2.266 -1.286 1.00 84.75 73 ASP A CA 1
ATOM 571 C C . ASP A 1 73 ? 18.705 1.002 -0.801 1.00 84.75 73 ASP A C 1
ATOM 573 O O . ASP A 1 73 ? 18.540 0.068 -1.580 1.00 84.75 73 ASP A O 1
ATOM 577 N N . THR A 1 74 ? 18.273 0.938 0.457 1.00 89.88 74 THR A N 1
ATOM 578 C CA . THR A 1 74 ? 17.606 -0.220 1.066 1.00 89.88 74 THR A CA 1
ATOM 579 C C . THR A 1 74 ? 16.088 -0.077 1.016 1.00 89.88 74 THR A C 1
ATOM 581 O O . THR A 1 74 ? 15.521 0.947 1.393 1.00 89.88 74 THR A O 1
ATOM 584 N N . VAL A 1 75 ? 15.402 -1.157 0.650 1.00 91.44 75 VAL A N 1
ATOM 585 C CA . VAL A 1 75 ? 13.950 -1.270 0.802 1.00 91.44 75 VAL A CA 1
ATOM 586 C C . VAL A 1 75 ? 13.653 -1.934 2.139 1.00 91.44 75 VAL A C 1
ATOM 588 O O . VAL A 1 75 ? 13.863 -3.133 2.308 1.00 91.44 75 VAL A O 1
ATOM 591 N N . ILE A 1 76 ? 13.164 -1.152 3.097 1.00 90.44 76 ILE A N 1
ATOM 592 C CA . ILE A 1 76 ? 12.793 -1.655 4.421 1.00 90.44 76 ILE A CA 1
ATOM 593 C C . ILE A 1 76 ? 11.345 -2.144 4.385 1.00 90.44 76 ILE A C 1
ATOM 595 O O . ILE A 1 76 ? 10.438 -1.390 4.029 1.00 90.44 76 ILE A O 1
ATOM 599 N N . ILE A 1 77 ? 11.133 -3.405 4.757 1.00 91.50 77 ILE A N 1
ATOM 600 C CA . ILE A 1 77 ? 9.824 -4.061 4.764 1.00 91.50 77 ILE A CA 1
ATOM 601 C C . ILE A 1 77 ? 9.531 -4.598 6.160 1.00 91.50 77 ILE A C 1
ATOM 603 O O . ILE A 1 77 ? 10.335 -5.321 6.745 1.00 91.50 77 ILE A O 1
ATOM 607 N N . GLN A 1 78 ? 8.346 -4.304 6.690 1.00 90.25 78 GLN A N 1
ATOM 608 C CA . GLN A 1 78 ? 7.913 -4.882 7.955 1.00 90.25 78 GLN A CA 1
ATOM 609 C C . GLN A 1 78 ? 7.287 -6.267 7.736 1.00 90.25 78 GLN A C 1
ATOM 611 O O . GLN A 1 78 ? 6.273 -6.392 7.053 1.00 90.25 78 GLN A O 1
ATOM 616 N N . ARG A 1 79 ? 7.849 -7.314 8.356 1.00 89.19 79 ARG A N 1
ATOM 617 C CA . ARG A 1 79 ? 7.451 -8.724 8.117 1.00 89.19 79 ARG A CA 1
ATOM 618 C C . ARG A 1 79 ? 5.988 -9.029 8.425 1.00 89.19 79 ARG A C 1
ATOM 620 O O . ARG A 1 79 ? 5.395 -9.902 7.805 1.00 89.19 79 ARG A O 1
ATOM 627 N N . LYS A 1 80 ? 5.425 -8.350 9.424 1.00 90.75 80 LYS A N 1
ATOM 628 C CA . LYS A 1 80 ? 4.069 -8.608 9.938 1.00 90.75 80 LYS A CA 1
ATOM 629 C C . LYS A 1 80 ? 2.999 -7.739 9.281 1.00 90.75 80 LYS A C 1
ATOM 631 O O . LYS A 1 80 ? 1.847 -7.779 9.700 1.00 90.75 80 LYS A O 1
ATOM 636 N N . VAL A 1 81 ? 3.386 -6.941 8.290 1.00 92.69 81 VAL A N 1
ATOM 637 C CA . VAL A 1 81 ? 2.500 -6.026 7.585 1.00 92.69 81 VAL A CA 1
ATOM 638 C C . VAL A 1 81 ? 2.261 -6.535 6.172 1.00 92.69 81 VAL A C 1
ATOM 640 O O . VAL A 1 81 ? 3.177 -7.009 5.494 1.00 92.69 81 VAL A O 1
ATOM 643 N N . ARG A 1 82 ? 1.008 -6.439 5.734 1.00 96.44 82 ARG A N 1
ATOM 644 C CA . ARG A 1 82 ? 0.599 -6.718 4.362 1.00 96.44 82 ARG A CA 1
ATOM 645 C C . ARG A 1 82 ? -0.335 -5.632 3.857 1.00 96.44 82 ARG A C 1
ATOM 647 O O . ARG A 1 82 ? -1.141 -5.103 4.619 1.00 96.44 82 ARG A O 1
ATOM 654 N N . TYR A 1 83 ? -0.252 -5.330 2.572 1.00 97.25 83 TYR A N 1
ATOM 655 C CA . TYR A 1 83 ? -1.041 -4.294 1.922 1.00 97.25 83 TYR A CA 1
ATOM 656 C C . TYR A 1 83 ? -1.985 -4.893 0.896 1.00 97.25 83 TYR A C 1
ATOM 658 O O . TYR A 1 83 ? -1.603 -5.770 0.117 1.00 97.25 83 TYR A O 1
ATOM 666 N N . GLY A 1 84 ? -3.217 -4.398 0.915 1.00 97.06 84 GLY A N 1
ATOM 667 C CA . GLY A 1 84 ? -4.257 -4.684 -0.063 1.00 97.06 84 GLY A CA 1
ATOM 668 C C . GLY A 1 84 ? -4.874 -3.390 -0.580 1.00 97.06 84 GLY A C 1
ATOM 669 O O . GLY A 1 84 ? -4.442 -2.290 -0.234 1.00 97.06 84 GLY A O 1
ATOM 670 N N . MET A 1 85 ? -5.907 -3.510 -1.404 1.00 96.81 85 MET A N 1
ATOM 671 C CA . MET A 1 85 ? -6.603 -2.363 -1.983 1.00 96.81 85 MET A CA 1
ATOM 672 C C . MET A 1 85 ? -8.107 -2.580 -1.942 1.00 96.81 85 MET A C 1
ATOM 674 O O . MET A 1 85 ? -8.574 -3.677 -2.238 1.00 96.81 85 MET A O 1
ATOM 678 N N . ILE A 1 86 ? -8.855 -1.530 -1.620 1.00 96.19 86 ILE A N 1
ATOM 679 C CA . ILE A 1 86 ? -10.318 -1.506 -1.693 1.00 96.19 86 ILE A CA 1
ATOM 680 C C . ILE A 1 86 ? -10.816 -0.525 -2.757 1.00 96.19 86 ILE A C 1
ATOM 682 O O . ILE A 1 86 ? -10.114 0.427 -3.106 1.00 96.19 86 ILE A O 1
ATOM 686 N N . ASN A 1 87 ? -12.035 -0.745 -3.249 1.00 94.25 87 ASN A N 1
ATOM 687 C CA . ASN A 1 87 ? -12.787 0.229 -4.045 1.00 94.25 87 ASN A CA 1
ATOM 688 C C . ASN A 1 87 ? -13.593 1.193 -3.144 1.00 94.25 87 ASN A C 1
ATOM 690 O O . ASN A 1 87 ? -13.640 1.027 -1.923 1.00 94.25 87 ASN A O 1
ATOM 694 N N . THR A 1 88 ? -14.267 2.182 -3.736 1.00 94.00 88 THR A N 1
ATOM 695 C CA . THR A 1 88 ? -15.105 3.171 -3.020 1.00 94.00 88 THR A CA 1
ATOM 696 C C . THR A 1 88 ? -16.327 2.592 -2.305 1.00 94.00 88 THR A C 1
ATOM 698 O O . THR A 1 88 ? -16.915 3.276 -1.471 1.00 94.00 88 THR A O 1
ATOM 701 N N . LYS A 1 89 ? -16.706 1.342 -2.587 1.00 94.44 89 LYS A N 1
ATOM 702 C CA . LYS A 1 89 ? -17.745 0.604 -1.848 1.00 94.44 89 LYS A CA 1
ATOM 703 C C . LYS A 1 89 ? -17.179 -0.139 -0.635 1.00 94.44 89 LYS A C 1
ATOM 705 O O . LYS A 1 89 ? -17.939 -0.674 0.161 1.00 94.44 89 LYS A O 1
ATOM 710 N N . GLY A 1 90 ? -15.855 -0.164 -0.485 1.00 94.19 90 GLY A N 1
ATOM 711 C CA . GLY A 1 90 ? -15.162 -0.919 0.550 1.00 94.19 90 GLY A CA 1
ATOM 712 C C . GLY A 1 90 ? -14.865 -2.368 0.174 1.00 94.19 90 GLY A C 1
ATOM 713 O O . GLY A 1 90 ? -14.350 -3.089 1.028 1.00 94.19 90 GLY A O 1
ATOM 714 N N . ASP A 1 91 ? -15.138 -2.794 -1.063 1.00 95.88 91 ASP A N 1
ATOM 715 C CA . ASP A 1 91 ? -14.830 -4.151 -1.519 1.00 95.88 91 ASP A CA 1
ATOM 716 C C . ASP A 1 91 ? -13.330 -4.293 -1.761 1.00 95.88 91 ASP A C 1
ATOM 718 O O . ASP A 1 91 ? -12.704 -3.426 -2.378 1.00 95.88 91 ASP A O 1
ATOM 722 N N . THR A 1 92 ? -12.755 -5.412 -1.325 1.00 95.75 92 THR A N 1
ATOM 723 C CA . THR A 1 92 ? -11.349 -5.734 -1.579 1.00 95.75 92 THR A CA 1
ATOM 724 C C . THR A 1 92 ? -11.128 -6.024 -3.064 1.00 95.75 92 THR A C 1
ATOM 726 O O . THR A 1 92 ? -11.618 -7.015 -3.594 1.00 95.75 92 THR A O 1
ATOM 729 N N . VAL A 1 93 ? -10.347 -5.164 -3.721 1.00 95.31 93 VAL A N 1
ATOM 730 C CA . VAL A 1 93 ? -9.872 -5.316 -5.105 1.00 95.31 93 VAL A CA 1
ATOM 731 C C . VAL A 1 93 ? -8.556 -6.089 -5.138 1.00 95.31 93 VAL A C 1
ATOM 733 O O . VAL A 1 93 ? -8.380 -6.955 -5.986 1.00 95.31 93 VAL A O 1
ATOM 736 N N . LEU A 1 94 ? -7.646 -5.806 -4.199 1.00 96.19 94 LEU A N 1
ATOM 737 C CA . LEU A 1 94 ? -6.418 -6.578 -4.005 1.00 96.19 94 LEU A CA 1
ATOM 738 C C . LEU A 1 94 ? -6.379 -7.133 -2.595 1.00 96.19 94 LEU A C 1
ATOM 740 O O . LEU A 1 94 ? -6.464 -6.377 -1.625 1.00 96.19 94 LEU A O 1
ATOM 744 N N . GLN A 1 95 ? -6.210 -8.449 -2.499 1.00 96.62 95 GLN A N 1
ATOM 745 C CA . GLN A 1 95 ? -6.006 -9.121 -1.223 1.00 96.62 95 GLN A CA 1
ATOM 746 C C . GLN A 1 95 ? -4.746 -8.576 -0.530 1.00 96.62 95 GLN A C 1
ATOM 748 O O . GLN A 1 95 ? -3.778 -8.230 -1.216 1.00 96.62 95 GLN A O 1
ATOM 753 N N . PRO A 1 96 ? -4.730 -8.505 0.811 1.00 96.44 96 PRO A N 1
ATOM 754 C CA . PRO A 1 96 ? -3.598 -7.998 1.570 1.00 96.44 96 PRO A CA 1
ATOM 755 C C . PRO A 1 96 ? -2.473 -9.036 1.633 1.00 96.44 96 PRO A C 1
ATOM 757 O O . PRO A 1 96 ? -2.229 -9.659 2.662 1.00 96.44 96 PRO A O 1
ATOM 760 N N . ILE A 1 97 ? -1.803 -9.245 0.502 1.00 96.19 97 ILE A N 1
ATOM 761 C CA . ILE A 1 97 ? -0.724 -10.230 0.330 1.00 96.19 97 ILE A CA 1
ATOM 762 C C . ILE A 1 97 ? 0.607 -9.589 -0.062 1.00 96.19 97 ILE A C 1
ATOM 764 O O . ILE A 1 97 ? 1.611 -10.289 -0.142 1.00 96.19 97 ILE A O 1
ATOM 768 N N . TYR A 1 98 ? 0.623 -8.283 -0.324 1.00 97.31 98 TYR A N 1
ATOM 769 C CA . TYR A 1 98 ? 1.821 -7.566 -0.745 1.00 97.31 98 TYR A CA 1
ATOM 770 C C . TYR A 1 98 ? 2.580 -7.042 0.469 1.00 97.31 98 TYR A C 1
ATOM 772 O O . TYR A 1 98 ? 1.987 -6.495 1.395 1.00 97.31 98 TYR A O 1
ATOM 780 N N . ASP A 1 99 ? 3.899 -7.171 0.451 1.00 96.25 99 ASP A N 1
ATOM 781 C CA . ASP A 1 99 ? 4.793 -6.590 1.449 1.00 96.25 99 ASP A CA 1
ATOM 782 C C . ASP A 1 99 ? 4.781 -5.053 1.399 1.00 96.25 99 ASP A C 1
ATOM 784 O O . ASP A 1 99 ? 4.943 -4.382 2.418 1.00 96.25 99 ASP A O 1
ATOM 788 N N . ARG A 1 100 ? 4.581 -4.497 0.198 1.00 94.12 100 ARG A N 1
ATOM 789 C CA . ARG A 1 100 ? 4.462 -3.062 -0.081 1.00 94.12 100 ARG A CA 1
ATOM 790 C C . ARG A 1 100 ? 3.779 -2.848 -1.433 1.00 94.12 100 ARG A C 1
ATOM 792 O O . ARG A 1 100 ? 4.013 -3.616 -2.365 1.00 94.12 100 ARG A O 1
ATOM 799 N N . ILE A 1 101 ? 2.979 -1.790 -1.535 1.00 95.44 101 ILE A N 1
ATOM 800 C CA . ILE A 1 101 ? 2.385 -1.295 -2.783 1.00 95.44 101 ILE A CA 1
ATOM 801 C C . ILE A 1 101 ? 2.724 0.193 -2.878 1.00 95.44 101 ILE A C 1
ATOM 803 O O . ILE A 1 101 ? 2.342 0.956 -1.990 1.00 95.44 101 ILE A O 1
ATOM 807 N N . ASP A 1 102 ? 3.468 0.594 -3.907 1.00 92.75 102 ASP A N 1
ATOM 808 C CA . ASP A 1 102 ? 3.711 2.011 -4.196 1.00 92.75 102 ASP A CA 1
ATOM 809 C C . ASP A 1 102 ? 2.495 2.651 -4.893 1.00 92.75 102 ASP A C 1
ATOM 811 O O . ASP A 1 102 ? 1.576 1.970 -5.350 1.00 92.75 102 ASP A O 1
ATOM 815 N N . ASP A 1 103 ? 2.485 3.982 -4.986 1.00 90.75 103 ASP A N 1
ATOM 816 C CA . ASP A 1 103 ? 1.440 4.718 -5.701 1.00 90.75 103 ASP A CA 1
ATOM 817 C C . ASP A 1 103 ? 1.327 4.260 -7.164 1.00 90.75 103 ASP A C 1
ATOM 819 O O . ASP A 1 103 ? 2.328 4.109 -7.868 1.00 90.75 103 ASP A O 1
ATOM 823 N N . PHE A 1 104 ? 0.089 4.124 -7.642 1.00 92.50 104 PHE A N 1
ATOM 824 C CA . PHE A 1 104 ? -0.176 3.872 -9.054 1.00 92.50 104 PHE A CA 1
ATOM 825 C C . PHE A 1 104 ? 0.201 5.094 -9.901 1.00 92.50 104 PHE A C 1
ATOM 827 O O . PHE A 1 104 ? -0.288 6.201 -9.657 1.00 92.50 104 PHE A O 1
ATOM 834 N N . LYS A 1 105 ? 1.014 4.877 -10.937 1.00 93.69 105 LYS A N 1
ATOM 835 C CA . LYS A 1 105 ? 1.361 5.856 -11.977 1.00 93.69 105 LYS A CA 1
ATOM 836 C C . LYS A 1 105 ? 1.188 5.204 -13.335 1.00 93.69 105 LYS A C 1
ATOM 838 O O . LYS A 1 105 ? 1.513 4.034 -13.506 1.00 93.69 105 LYS A O 1
ATOM 843 N N . ASP A 1 106 ? 0.603 5.931 -14.282 1.00 94.62 106 ASP A N 1
ATOM 844 C CA . ASP A 1 106 ? 0.262 5.392 -15.607 1.00 94.62 106 ASP A CA 1
ATOM 845 C C . ASP A 1 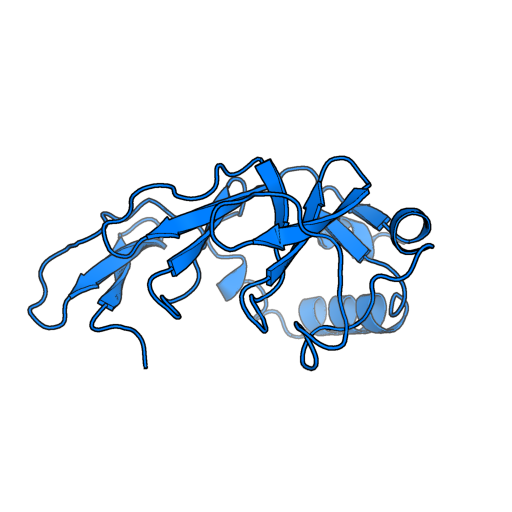106 ? -0.478 4.042 -15.527 1.00 94.62 106 ASP A C 1
ATOM 847 O O . ASP A 1 106 ? -0.257 3.128 -16.318 1.00 94.62 106 ASP A O 1
ATOM 851 N N . SER A 1 107 ? -1.356 3.921 -14.525 1.00 93.06 107 SER A N 1
ATOM 852 C CA . SER A 1 107 ? -2.169 2.735 -14.217 1.00 93.06 107 SER A CA 1
ATOM 853 C C . SER A 1 107 ? -1.427 1.465 -13.782 1.00 93.06 107 SER A C 1
ATOM 855 O O . SER A 1 107 ? -2.075 0.425 -13.653 1.00 93.06 107 SER A O 1
ATOM 857 N N . ILE A 1 108 ? -0.134 1.545 -13.464 1.00 96.25 108 ILE A N 1
ATOM 858 C CA . ILE A 1 108 ? 0.625 0.449 -12.846 1.00 96.25 108 ILE A CA 1
ATOM 859 C C . ILE A 1 108 ? 1.232 0.876 -11.508 1.00 96.25 108 ILE A C 1
ATOM 861 O O . ILE A 1 108 ? 1.434 2.063 -11.264 1.00 96.25 108 ILE A O 1
ATOM 865 N N . ALA A 1 109 ? 1.521 -0.082 -10.635 1.00 95.94 109 ALA A N 1
ATOM 866 C CA . ALA A 1 109 ? 2.199 0.150 -9.361 1.00 95.94 109 ALA A CA 1
ATOM 867 C C . ALA A 1 109 ? 3.348 -0.838 -9.174 1.00 95.94 109 ALA A C 1
ATOM 869 O O . ALA A 1 109 ? 3.216 -2.014 -9.517 1.00 95.94 109 ALA A O 1
ATOM 870 N N . LEU A 1 110 ? 4.463 -0.365 -8.610 1.00 96.00 110 LEU A N 1
ATOM 871 C CA . LEU A 1 110 ? 5.520 -1.247 -8.125 1.00 96.00 110 LEU A CA 1
ATOM 872 C C . LEU A 1 110 ? 5.039 -1.914 -6.838 1.00 96.00 110 LEU A C 1
ATOM 874 O O . LEU A 1 110 ? 4.639 -1.235 -5.889 1.00 96.00 110 LEU A O 1
ATOM 878 N N . VAL A 1 111 ? 5.113 -3.236 -6.790 1.00 96.88 111 VAL A N 1
ATOM 879 C CA . VAL A 1 111 ? 4.797 -4.010 -5.594 1.00 96.88 111 VAL A CA 1
ATOM 880 C C . VAL A 1 111 ? 5.968 -4.864 -5.172 1.00 96.88 111 VAL A C 1
ATOM 882 O O . VAL A 1 111 ? 6.779 -5.291 -5.994 1.00 96.88 111 VAL A O 1
ATOM 885 N N . TYR A 1 112 ? 6.018 -5.126 -3.872 1.00 96.12 112 TYR A N 1
ATOM 886 C CA . TYR A 1 112 ? 6.924 -6.085 -3.268 1.00 96.12 112 TYR A CA 1
ATOM 887 C C . TYR A 1 112 ? 6.098 -7.243 -2.734 1.00 96.12 112 TYR A C 1
ATOM 889 O O . TYR A 1 112 ? 5.081 -7.029 -2.067 1.00 96.12 112 TYR A O 1
ATOM 897 N N . LYS A 1 113 ? 6.516 -8.462 -3.053 1.00 95.19 113 LYS A N 1
ATOM 898 C CA . LYS A 1 113 ? 5.888 -9.681 -2.555 1.00 95.19 113 LYS A CA 1
ATOM 899 C C . LYS A 1 113 ? 6.902 -10.813 -2.552 1.00 95.19 113 LYS A C 1
ATOM 901 O O . LYS A 1 113 ? 7.533 -11.070 -3.577 1.00 95.19 113 LYS A O 1
ATOM 906 N N . ASP A 1 114 ? 7.040 -11.487 -1.417 1.00 91.44 114 ASP A N 1
ATOM 907 C CA . ASP A 1 114 ? 7.859 -12.694 -1.261 1.00 91.44 114 ASP A CA 1
ATOM 908 C C . ASP A 1 114 ? 9.314 -12.472 -1.730 1.00 91.44 114 ASP A C 1
ATOM 910 O O . ASP A 1 114 ? 9.919 -13.300 -2.409 1.00 91.44 114 ASP A O 1
ATOM 914 N N . GLY A 1 115 ? 9.872 -11.295 -1.415 1.00 90.81 115 GLY A N 1
ATOM 915 C CA . GLY A 1 115 ? 11.245 -10.914 -1.784 1.00 90.81 115 GLY A CA 1
ATOM 916 C C . GLY A 1 115 ? 11.450 -10.529 -3.256 1.00 90.81 115 GLY A C 1
ATOM 917 O O . GLY A 1 115 ? 12.578 -10.244 -3.663 1.00 90.81 115 GLY A O 1
ATOM 918 N N . ARG A 1 116 ? 10.383 -10.481 -4.056 1.00 92.94 116 ARG A N 1
ATOM 919 C CA . ARG A 1 116 ? 10.399 -9.982 -5.435 1.00 92.94 116 ARG A CA 1
ATOM 920 C C . ARG A 1 116 ? 9.811 -8.584 -5.504 1.00 92.94 116 ARG A C 1
ATOM 922 O O . ARG A 1 116 ? 8.948 -8.228 -4.707 1.00 92.94 116 ARG A O 1
ATOM 929 N N . ALA A 1 117 ? 10.247 -7.835 -6.508 1.00 95.62 117 ALA A N 1
ATOM 930 C CA . ALA A 1 117 ? 9.639 -6.577 -6.900 1.00 95.62 117 ALA A CA 1
ATOM 931 C C . ALA A 1 117 ? 9.188 -6.680 -8.361 1.00 95.62 117 ALA A C 1
ATOM 933 O O . ALA A 1 117 ? 9.933 -7.202 -9.190 1.00 95.62 117 ALA A O 1
ATOM 934 N N . PHE A 1 118 ? 7.970 -6.243 -8.663 1.00 96.62 118 PHE A N 1
ATOM 935 C CA . PHE A 1 118 ? 7.389 -6.294 -10.008 1.00 96.62 118 PHE A CA 1
ATOM 936 C C . PHE A 1 118 ? 6.250 -5.282 -10.139 1.00 96.62 118 PHE A C 1
ATOM 938 O O . PHE A 1 118 ? 5.781 -4.732 -9.143 1.00 96.62 118 PHE A O 1
ATOM 945 N N . TYR A 1 119 ? 5.817 -5.017 -11.369 1.00 97.75 119 TYR A N 1
ATOM 946 C CA . TYR A 1 119 ? 4.692 -4.126 -11.629 1.00 97.75 119 TYR A CA 1
ATOM 947 C C . TYR A 1 119 ? 3.384 -4.894 -11.674 1.00 97.75 119 TYR A C 1
ATOM 949 O O . TYR A 1 119 ? 3.327 -5.964 -12.274 1.00 97.75 119 TYR A O 1
ATOM 957 N N . ILE A 1 120 ? 2.333 -4.325 -11.091 1.00 97.31 120 ILE A N 1
ATOM 958 C CA . ILE A 1 120 ? 0.961 -4.789 -11.296 1.00 97.31 120 ILE A CA 1
ATOM 959 C C . ILE A 1 120 ? 0.103 -3.701 -11.919 1.00 97.31 120 ILE A C 1
ATOM 961 O O . ILE A 1 120 ? 0.320 -2.510 -11.680 1.00 97.31 120 ILE A O 1
ATOM 965 N N . ASP A 1 121 ? -0.904 -4.113 -12.676 1.00 95.00 121 ASP A N 1
ATOM 966 C CA . ASP A 1 121 ? -2.002 -3.241 -13.038 1.00 95.00 121 ASP A CA 1
ATOM 967 C C . ASP A 1 121 ? -2.955 -3.020 -11.859 1.00 95.00 121 ASP A C 1
ATOM 969 O O . ASP A 1 121 ? -2.841 -3.521 -10.736 1.00 95.00 121 ASP A O 1
ATOM 973 N N . ARG A 1 122 ? -3.963 -2.229 -12.175 1.00 90.56 122 ARG A N 1
ATOM 974 C CA . ARG A 1 122 ? -5.055 -1.833 -11.316 1.00 90.56 122 ARG A CA 1
ATOM 975 C C . ARG A 1 122 ? -5.936 -3.009 -10.842 1.00 90.56 122 ARG A C 1
ATOM 977 O O . ARG A 1 122 ? -6.692 -2.812 -9.892 1.00 90.56 122 ARG A O 1
ATOM 984 N N . GLN A 1 123 ? -5.889 -4.167 -11.478 1.00 91.19 123 GLN A N 1
ATOM 985 C CA . GLN A 1 123 ? -6.640 -5.377 -11.143 1.00 91.19 123 GLN A CA 1
ATOM 986 C C . GLN A 1 123 ? -5.760 -6.409 -10.419 1.00 91.19 123 GLN A C 1
ATOM 988 O O . GLN A 1 123 ? -6.280 -7.405 -9.923 1.00 91.19 123 GLN A O 1
ATOM 993 N N . GLY A 1 124 ? -4.456 -6.145 -10.294 1.00 93.31 124 GLY A N 1
ATOM 994 C CA . GLY A 1 124 ? -3.494 -7.028 -9.639 1.00 93.31 124 GLY A CA 1
ATOM 995 C C . GLY A 1 124 ? -2.770 -7.971 -10.586 1.00 93.31 124 GLY A C 1
ATOM 996 O O . GLY A 1 124 ? -2.059 -8.853 -10.108 1.00 93.31 124 GLY A O 1
ATOM 997 N N . ASN A 1 125 ? -2.933 -7.806 -11.898 1.00 96.12 125 ASN A N 1
ATOM 998 C CA . ASN A 1 125 ? -2.207 -8.603 -12.877 1.00 96.12 125 ASN A CA 1
ATOM 999 C C . ASN A 1 125 ? -0.777 -8.082 -12.985 1.00 96.12 125 ASN A C 1
ATOM 1001 O O . ASN A 1 125 ? -0.577 -6.874 -13.059 1.00 96.12 125 ASN A O 1
ATOM 1005 N N . GLU A 1 126 ? 0.213 -8.972 -13.021 1.00 96.94 126 GLU A N 1
ATOM 1006 C CA . GLU A 1 126 ? 1.605 -8.588 -13.271 1.00 96.94 126 GLU A CA 1
ATOM 1007 C C . GLU A 1 126 ? 1.754 -8.018 -14.695 1.00 96.94 126 GLU A C 1
ATOM 1009 O O . GLU A 1 126 ? 1.220 -8.571 -15.657 1.00 96.94 126 GLU A O 1
ATOM 1014 N N . VAL A 1 127 ? 2.464 -6.896 -14.831 1.00 97.19 127 VAL A N 1
ATOM 1015 C CA . VAL A 1 127 ? 2.644 -6.168 -16.096 1.00 97.19 127 VAL A CA 1
ATOM 1016 C C . VAL A 1 127 ? 4.128 -5.969 -16.380 1.00 97.19 127 VAL A C 1
ATOM 1018 O O . VAL A 1 127 ? 4.902 -5.589 -15.504 1.00 97.19 127 VAL A O 1
ATOM 1021 N N . ALA A 1 128 ? 4.534 -6.178 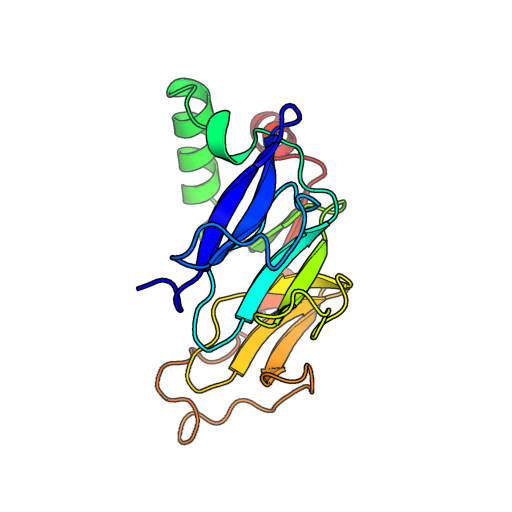-17.631 1.00 95.00 128 ALA A N 1
ATOM 1022 C CA . ALA A 1 128 ? 5.873 -5.816 -18.081 1.00 95.00 128 ALA A CA 1
ATOM 1023 C C . ALA A 1 128 ? 6.004 -4.290 -18.205 1.00 95.00 128 ALA A C 1
ATOM 1025 O O . ALA A 1 128 ? 5.167 -3.635 -18.824 1.00 95.00 128 ALA A O 1
ATOM 1026 N N . TYR A 1 129 ? 7.077 -3.725 -17.650 1.00 95.44 129 TYR A N 1
ATOM 1027 C CA . TYR A 1 129 ? 7.349 -2.297 -17.789 1.00 95.44 129 TYR A CA 1
ATOM 1028 C C . TYR A 1 129 ? 7.659 -1.934 -19.248 1.00 95.44 129 TYR A C 1
ATOM 1030 O O . TYR A 1 129 ? 8.572 -2.490 -19.857 1.00 95.44 129 TYR A O 1
ATOM 1038 N N . ASP A 1 130 ? 6.925 -0.958 -19.777 1.00 95.75 130 ASP A N 1
ATOM 1039 C CA . ASP A 1 130 ? 7.152 -0.344 -21.084 1.00 95.75 130 ASP A CA 1
ATOM 1040 C C . ASP A 1 130 ? 7.272 1.180 -20.899 1.00 95.75 130 ASP A C 1
ATOM 1042 O O . ASP A 1 130 ? 6.273 1.828 -20.574 1.00 95.75 130 ASP A O 1
ATOM 1046 N N . PRO A 1 131 ? 8.457 1.784 -21.116 1.00 95.62 131 PRO A N 1
ATOM 1047 C CA . PRO A 1 131 ? 8.664 3.218 -20.911 1.00 95.62 131 PRO A CA 1
ATOM 1048 C C . PRO A 1 131 ? 7.826 4.093 -21.852 1.00 95.62 131 PRO A C 1
ATOM 1050 O O . PRO A 1 131 ? 7.585 5.255 -21.538 1.00 95.62 131 PRO A O 1
ATOM 1053 N N . LYS A 1 132 ? 7.364 3.566 -22.997 1.00 96.62 132 LYS A N 1
ATOM 1054 C CA . LYS A 1 132 ? 6.472 4.307 -23.901 1.00 96.62 132 LYS A CA 1
ATOM 1055 C C . LYS A 1 132 ? 5.046 4.369 -23.359 1.00 96.62 132 LYS A C 1
ATOM 1057 O O . LYS A 1 132 ? 4.352 5.350 -23.602 1.00 96.62 132 LYS A O 1
ATOM 1062 N N . LYS A 1 133 ? 4.609 3.328 -22.644 1.00 96.31 133 LYS A N 1
ATOM 1063 C CA . LYS A 1 133 ? 3.272 3.257 -22.029 1.00 96.31 133 LYS A CA 1
ATOM 1064 C C . LYS A 1 133 ? 3.235 3.861 -20.629 1.00 96.31 133 LYS A C 1
ATOM 1066 O O . LYS A 1 133 ? 2.183 4.341 -20.219 1.00 96.31 133 LYS A O 1
ATOM 1071 N N . HIS A 1 134 ? 4.362 3.841 -19.918 1.00 95.62 134 HIS A N 1
ATOM 1072 C CA . HIS A 1 134 ? 4.459 4.253 -18.518 1.00 95.62 134 HIS A CA 1
ATOM 1073 C C . HIS A 1 134 ? 5.586 5.277 -18.277 1.00 95.62 134 HIS A C 1
ATOM 1075 O O . HIS A 1 134 ? 6.501 5.011 -17.494 1.00 95.62 134 HIS A O 1
ATOM 1081 N N . PRO A 1 135 ? 5.562 6.442 -18.952 1.00 95.88 135 PRO A N 1
ATOM 1082 C CA . PRO A 1 135 ? 6.642 7.431 -18.892 1.00 95.88 135 PRO A CA 1
ATOM 1083 C C . PRO A 1 135 ? 6.841 8.079 -17.509 1.00 95.88 135 PRO A C 1
ATOM 1085 O O . PRO A 1 135 ? 7.922 8.593 -17.226 1.00 95.88 135 PRO A O 1
ATOM 1088 N N . ASN A 1 136 ? 5.829 8.066 -16.637 1.00 94.69 136 ASN A N 1
ATOM 1089 C CA . ASN A 1 136 ? 5.893 8.599 -15.272 1.00 94.69 136 ASN A CA 1
ATOM 1090 C C . ASN A 1 136 ? 6.303 7.538 -14.239 1.00 94.69 136 ASN A C 1
ATOM 1092 O O . ASN A 1 136 ? 6.469 7.852 -13.051 1.00 94.69 136 ASN A O 1
ATOM 1096 N N . GLN A 1 137 ? 6.458 6.287 -14.672 1.00 94.62 137 GLN A N 1
ATOM 1097 C CA . GLN A 1 137 ? 6.941 5.196 -13.844 1.00 94.62 137 GLN A CA 1
ATOM 1098 C C . GLN A 1 137 ? 8.449 5.015 -14.043 1.00 94.62 137 GLN A C 1
ATOM 1100 O O . GLN A 1 137 ? 8.967 5.093 -15.151 1.00 94.62 137 GLN A O 1
ATOM 1105 N N . LYS A 1 138 ? 9.185 4.778 -12.953 1.00 91.12 138 LYS A N 1
ATOM 1106 C CA . LYS A 1 138 ? 10.626 4.501 -13.052 1.00 91.12 138 LYS A CA 1
ATOM 1107 C C . LYS A 1 138 ? 10.843 3.062 -13.531 1.00 91.12 138 LYS A C 1
ATOM 1109 O O . LYS A 1 138 ? 10.073 2.192 -13.135 1.00 91.12 138 LYS A O 1
ATOM 1114 N N . PRO A 1 139 ? 11.887 2.754 -14.312 1.00 91.81 139 PRO A N 1
ATOM 1115 C CA . PRO A 1 139 ? 12.237 1.365 -14.583 1.00 91.81 139 PRO A CA 1
ATOM 1116 C C . PRO A 1 139 ? 12.556 0.632 -13.274 1.00 91.81 139 PRO A C 1
ATOM 1118 O O . PRO A 1 139 ? 13.079 1.223 -12.326 1.00 91.81 139 PRO A O 1
ATOM 1121 N N . LEU A 1 140 ? 12.221 -0.656 -13.222 1.00 92.00 140 LEU A N 1
ATOM 1122 C CA . LEU A 1 140 ? 12.583 -1.503 -12.092 1.00 92.00 140 LEU A CA 1
ATOM 1123 C C . LEU A 1 140 ? 14.101 -1.704 -12.077 1.00 92.00 140 LEU A C 1
ATOM 1125 O O . LEU A 1 140 ? 14.671 -2.130 -13.080 1.00 92.00 140 LEU A O 1
ATOM 1129 N N . ASP A 1 141 ? 14.747 -1.440 -10.941 1.00 91.19 141 ASP A N 1
ATOM 1130 C CA . ASP A 1 141 ? 16.142 -1.837 -10.759 1.00 91.19 141 ASP A CA 1
ATOM 1131 C C . ASP A 1 141 ? 16.235 -3.376 -10.690 1.00 91.19 141 ASP A C 1
ATOM 1133 O O . ASP A 1 141 ? 15.648 -3.972 -9.780 1.00 91.19 141 ASP A O 1
ATOM 1137 N N . PRO A 1 142 ? 16.990 -4.038 -11.588 1.00 89.69 142 PRO A N 1
ATOM 1138 C CA . PRO A 1 142 ? 17.154 -5.493 -11.578 1.00 89.69 142 PRO A CA 1
ATOM 1139 C C . PRO A 1 142 ? 17.823 -6.036 -10.304 1.00 89.69 142 PRO A C 1
ATOM 1141 O O . PRO A 1 142 ? 17.763 -7.238 -10.042 1.00 89.69 142 PRO A O 1
ATOM 1144 N N . HIS A 1 143 ? 18.468 -5.188 -9.500 1.00 91.50 143 HIS A N 1
ATOM 1145 C CA . HIS A 1 143 ? 19.116 -5.573 -8.246 1.00 91.50 143 HIS A CA 1
ATOM 1146 C C . HIS A 1 143 ? 18.324 -5.193 -6.993 1.00 91.50 143 HIS A C 1
ATOM 1148 O O . HIS A 1 143 ? 18.800 -5.442 -5.883 1.00 91.50 143 HIS A O 1
ATOM 1154 N N . ILE A 1 144 ? 17.107 -4.662 -7.137 1.00 90.81 144 ILE A N 1
ATOM 1155 C CA . ILE A 1 144 ? 16.292 -4.191 -6.010 1.00 90.81 144 ILE A CA 1
ATOM 1156 C C . ILE A 1 144 ? 16.066 -5.273 -4.945 1.00 90.81 144 ILE A C 1
ATOM 1158 O O . ILE A 1 144 ? 16.104 -4.977 -3.754 1.00 90.81 144 ILE A O 1
ATOM 1162 N N . SER A 1 145 ? 15.921 -6.540 -5.348 1.00 88.06 145 SER A N 1
ATOM 1163 C CA . SER A 1 145 ? 15.708 -7.664 -4.428 1.00 88.06 145 SER A CA 1
ATOM 1164 C C . SER A 1 145 ? 16.877 -7.886 -3.467 1.00 88.06 145 SER A C 1
ATOM 1166 O O . SER A 1 145 ? 16.658 -8.258 -2.317 1.00 88.06 145 SER A O 1
ATOM 1168 N N . LYS A 1 146 ? 18.114 -7.580 -3.885 1.00 91.38 146 LYS A N 1
ATOM 1169 C CA . LYS A 1 146 ? 19.314 -7.669 -3.031 1.00 91.38 146 LYS A CA 1
ATOM 1170 C C . LYS A 1 146 ? 19.337 -6.605 -1.934 1.00 91.38 146 LYS A C 1
ATOM 1172 O O . LYS A 1 146 ? 20.120 -6.706 -0.995 1.00 91.38 146 LYS A O 1
ATOM 1177 N N . ARG A 1 147 ? 18.506 -5.573 -2.073 1.00 92.06 147 ARG A N 1
ATOM 1178 C CA . ARG A 1 147 ? 18.454 -4.410 -1.187 1.00 92.06 147 ARG A CA 1
ATOM 1179 C C . ARG A 1 147 ? 17.232 -4.434 -0.272 1.00 92.06 147 ARG A C 1
ATOM 1181 O O . ARG A 1 147 ? 17.023 -3.494 0.489 1.00 92.06 147 ARG A O 1
ATOM 1188 N N . ILE A 1 148 ? 16.429 -5.498 -0.322 1.00 92.75 148 ILE A N 1
ATOM 1189 C CA . ILE A 1 148 ? 15.299 -5.683 0.584 1.00 92.75 148 ILE A CA 1
ATOM 1190 C C . ILE A 1 148 ? 15.821 -6.133 1.950 1.00 92.75 148 ILE A C 1
ATOM 1192 O O . ILE A 1 148 ? 16.485 -7.164 2.068 1.00 92.75 148 ILE A O 1
ATOM 1196 N N . LYS A 1 149 ? 15.471 -5.385 2.996 1.00 92.25 149 LYS A N 1
ATOM 1197 C CA . LYS A 1 149 ? 15.685 -5.773 4.391 1.00 92.25 149 LYS A CA 1
ATOM 1198 C C . LYS A 1 149 ? 14.354 -5.859 5.110 1.00 92.25 149 LYS A C 1
ATOM 1200 O O . LYS A 1 149 ? 13.555 -4.927 5.099 1.00 92.25 149 LYS A O 1
ATOM 1205 N N . TYR A 1 150 ? 14.148 -6.986 5.771 1.00 91.94 150 TYR A N 1
ATOM 1206 C CA . TYR A 1 150 ? 12.950 -7.224 6.552 1.00 91.94 150 TYR A CA 1
ATOM 1207 C C . TYR A 1 150 ? 13.193 -6.933 8.032 1.00 91.94 150 TYR A C 1
ATOM 1209 O O . TYR A 1 150 ? 14.143 -7.451 8.622 1.00 91.94 150 TYR A O 1
ATOM 1217 N N . ILE A 1 151 ? 12.293 -6.169 8.637 1.00 90.12 151 ILE A N 1
ATOM 1218 C CA . ILE A 1 151 ? 12.315 -5.806 10.056 1.00 90.12 151 ILE A CA 1
ATOM 1219 C C . ILE A 1 151 ? 11.048 -6.292 10.759 1.00 90.12 151 ILE A C 1
ATOM 1221 O O . ILE A 1 151 ? 9.988 -6.428 10.141 1.00 90.12 151 ILE A O 1
ATOM 1225 N N . ASP A 1 152 ? 11.143 -6.542 12.061 1.00 87.56 152 ASP A N 1
ATOM 1226 C CA . ASP A 1 152 ? 9.971 -6.874 12.880 1.00 87.56 152 ASP A CA 1
ATOM 1227 C C . ASP A 1 152 ? 9.239 -5.614 13.356 1.00 87.56 152 ASP A C 1
ATOM 1229 O O . ASP A 1 152 ? 8.005 -5.601 13.470 1.00 87.56 152 ASP A O 1
ATOM 1233 N N . SER A 1 153 ? 9.985 -4.532 13.586 1.00 83.00 153 SER A N 1
ATOM 1234 C CA . SER A 1 153 ? 9.460 -3.226 13.972 1.00 83.00 153 SER A CA 1
ATOM 1235 C C . SER A 1 153 ? 10.470 -2.116 13.660 1.00 83.00 153 SER A C 1
ATOM 1237 O O . SER A 1 153 ? 11.656 -2.391 13.507 1.00 83.00 153 SER A O 1
ATOM 1239 N N . TRP A 1 154 ? 10.026 -0.861 13.553 1.00 78.50 154 TRP A N 1
ATOM 1240 C CA . TRP A 1 154 ? 10.926 0.269 13.269 1.00 78.50 154 TRP A CA 1
ATOM 1241 C C . TRP A 1 154 ? 11.961 0.479 14.378 1.00 78.50 154 TRP A C 1
ATOM 1243 O O . TRP A 1 154 ? 13.089 0.871 14.103 1.00 78.50 154 TRP A O 1
ATOM 1253 N N . GLU A 1 155 ? 11.615 0.121 15.614 1.00 79.38 155 GLU A N 1
ATOM 1254 C CA . GLU A 1 155 ? 12.520 0.133 16.762 1.00 79.38 155 GLU A CA 1
ATOM 1255 C C . GLU A 1 155 ? 13.679 -0.861 16.610 1.00 79.38 155 GLU A C 1
ATOM 1257 O O . GLU A 1 155 ? 14.707 -0.683 17.254 1.00 79.38 155 GLU A O 1
ATOM 1262 N N . SER A 1 156 ? 13.564 -1.893 15.761 1.00 83.06 156 SER A N 1
ATOM 1263 C CA . SER A 1 156 ? 14.694 -2.792 15.501 1.00 83.06 156 SER A CA 1
ATOM 1264 C C . SER A 1 156 ? 15.822 -2.108 14.733 1.00 83.06 156 SER A C 1
ATOM 1266 O O . SER A 1 156 ? 16.937 -2.602 14.773 1.00 83.06 156 SER A O 1
ATOM 1268 N N . LEU A 1 157 ? 15.547 -1.000 14.037 1.00 81.19 157 LEU A N 1
ATOM 1269 C CA . LEU A 1 157 ? 16.577 -0.217 13.350 1.00 81.19 157 LEU A CA 1
ATOM 1270 C C . LEU A 1 157 ? 17.382 0.669 14.307 1.00 81.19 157 LEU A C 1
ATOM 1272 O O . LEU A 1 157 ? 18.469 1.092 13.946 1.00 81.19 157 LEU A O 1
ATOM 1276 N N . LEU A 1 158 ? 16.847 0.959 15.499 1.00 75.44 158 LEU A N 1
ATOM 1277 C CA . LEU A 1 158 ? 17.482 1.820 1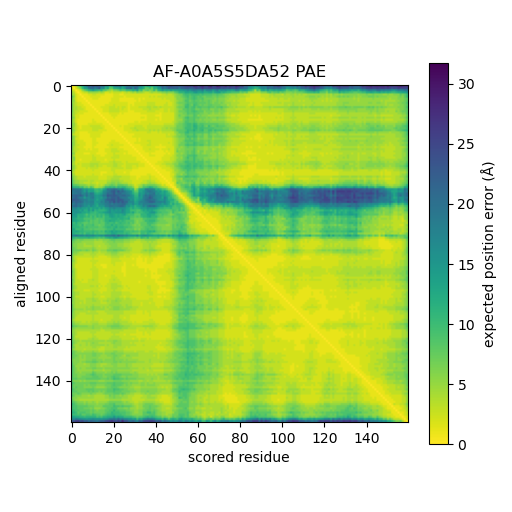6.506 1.00 75.44 158 LEU A CA 1
ATOM 1278 C C . LEU A 1 158 ? 18.453 1.054 17.422 1.00 75.44 158 LEU A C 1
ATOM 1280 O O . LEU A 1 158 ? 19.059 1.652 18.303 1.00 75.44 158 LEU A O 1
ATOM 1284 N N . LYS A 1 159 ? 18.547 -0.273 17.278 1.00 70.75 159 LY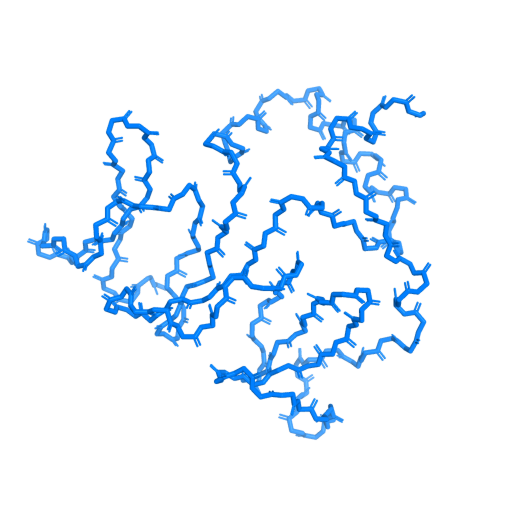S A N 1
ATOM 1285 C CA . LYS A 1 159 ? 19.325 -1.146 18.173 1.00 70.75 159 LYS A CA 1
ATOM 1286 C C . LYS A 1 159 ? 20.740 -1.459 17.673 1.00 70.75 159 LYS A C 1
ATOM 1288 O O . LYS A 1 159 ? 21.450 -2.165 18.384 1.00 70.75 159 LYS A O 1
ATOM 1293 N N . ASP A 1 160 ? 21.113 -0.939 16.504 1.00 57.53 160 ASP A N 1
ATOM 1294 C CA . ASP A 1 160 ? 22.410 -1.149 15.848 1.00 57.53 160 ASP A CA 1
ATOM 1295 C C . ASP A 1 160 ? 23.255 0.135 15.831 1.00 57.53 160 ASP A C 1
ATOM 1297 O O . ASP A 1 160 ? 22.704 1.211 15.492 1.00 57.53 160 ASP A O 1
#

pLDDT: mean 88.61, std 11.42, range [43.22, 97.75]

Nearest PDB structures (foldseek):
  6lqv-assembly1_5C  TM=4.756E-01  e=2.013E-01  Saccharomyces cerevisiae S288C
  7d63-assembly1_5C  TM=4.776E-01  e=2.140E-01  Saccharomyces cerevisiae S288C
  6lqp-assembly1_5C  TM=4.756E-01  e=2.013E-01  Saccharomyces cerevisiae S288C
  8aa2-assembly1_M  TM=2.489E-01  e=5.418E+00  Bacteroides thetaiotaomicron VPI-5482

Radius of gyration: 17.08 Å; Cα contacts (8 Å, |Δi|>4): 286; chains: 1; bounding box: 47×29×44 Å

Secondary structure (DSSP, 8-state):
--SSEEEEE-TT--EEEEETTS-EEEEEEESEEPPPBTTEEEEEESPPTTHHHHTT-HHHHHHHHHHHHHTTT-EEEETT-EEEEEETTS-EEEEEEESEEPPPBTTEEEEEETTEEEEEETTS-EE---TTT-TTSPPPPTTGGGGEEEES-GGGGGG-

InterPro domains:
  IPR032774 WG containing repeat [PF14903] (16-46)
  IPR032774 WG containing repeat [PF14903] (83-115)

Solvent-accessible surface area (backbone atoms only — not comparable to full-atom values): 9238 Å² total; per-residue (Å²): 126,51,80,60,45,45,81,42,68,52,98,84,54,23,36,21,30,21,35,87,86,69,48,74,56,27,73,61,74,25,51,39,61,54,73,44,57,96,60,28,25,51,30,42,46,68,56,60,68,55,59,92,64,62,63,70,46,63,65,64,42,50,53,50,49,52,52,50,63,74,39,72,81,49,48,81,36,49,71,68,37,20,30,22,27,24,38,79,71,56,49,75,63,35,71,60,70,23,54,38,71,51,78,70,37,73,64,30,23,53,33,30,41,96,73,42,72,50,37,22,39,86,76,65,48,79,46,83,90,45,67,90,76,23,72,84,47,77,82,81,63,93,62,51,53,82,29,57,43,79,37,88,46,81,69,65,67,73,76,114

Mean predicted aligned error: 5.45 Å

Organism: NCBI:txid415956